Protein AF-A0A849FMI0-F1 (afdb_monomer)

pLDDT: mean 88.39, std 11.05, range [49.03, 98.38]

Nearest PDB structures (foldseek):
  7rxc-assembly1_K  TM=4.809E-01  e=6.115E+00  Gallus gallus
  8apy-assembly1_A  TM=4.884E-01  e=7.178E+00  Gallus gallus

Radius of gyration: 15.7 Å; Cα contacts (8 Å, |Δi|>4): 101; chains: 1; bounding box: 38×25×45 Å

Mean predicted aligned error: 5.13 Å

Sequence (108 aa):
LITGIAGVVIFFLWFLTDHTATASNFNILWAFPLNLNLAFFVWRSKPFSKLSSWYLLLLLSLLLIVVILWIIGVQIFSPVLLPFLLALATRYTFLYRTSIKQTIPTSK

Structure (mmCIF, N/CA/C/O backbone):
data_AF-A0A849FMI0-F1
#
_entry.id   AF-A0A849FMI0-F1
#
loop_
_atom_site.group_PDB
_atom_site.id
_atom_site.type_symbol
_atom_site.label_atom_id
_atom_site.label_alt_id
_atom_site.label_comp_id
_atom_site.label_asym_id
_atom_site.label_entity_id
_atom_site.label_seq_id
_atom_site.pdbx_PDB_ins_code
_atom_site.Cartn_x
_atom_site.Cartn_y
_atom_site.Cartn_z
_atom_site.occupancy
_atom_site.B_iso_or_equiv
_atom_site.auth_seq_id
_atom_site.auth_comp_id
_atom_site.auth_asym_id
_atom_site.auth_atom_id
_atom_site.pdbx_PDB_model_num
ATOM 1 N N . LEU A 1 1 ? -4.534 -10.679 3.987 1.00 83.88 1 LEU A N 1
ATOM 2 C CA . LEU A 1 1 ? -3.940 -11.985 3.652 1.00 83.88 1 LEU A CA 1
ATOM 3 C C . LEU A 1 1 ? -3.424 -11.994 2.218 1.00 83.88 1 LEU A C 1
ATOM 5 O O . LEU A 1 1 ? -2.217 -11.991 2.066 1.00 83.88 1 LEU A O 1
ATOM 9 N N . ILE A 1 2 ? -4.291 -11.882 1.201 1.00 89.38 2 ILE A N 1
ATOM 10 C CA . ILE A 1 2 ? -3.895 -11.942 -0.225 1.00 89.38 2 ILE A CA 1
ATOM 11 C C . ILE A 1 2 ? -2.753 -10.971 -0.568 1.00 89.38 2 ILE A C 1
ATOM 13 O O . ILE A 1 2 ? -1.723 -11.404 -1.066 1.00 89.38 2 ILE A O 1
ATOM 17 N N . THR A 1 3 ? -2.872 -9.684 -0.215 1.00 92.88 3 THR A N 1
ATOM 18 C CA . THR A 1 3 ? -1.803 -8.692 -0.459 1.00 92.88 3 THR A CA 1
ATOM 19 C C . THR A 1 3 ? -0.493 -9.008 0.265 1.00 92.88 3 THR A C 1
ATOM 21 O O . THR A 1 3 ? 0.571 -8.659 -0.225 1.00 92.88 3 THR A O 1
ATOM 24 N N . GLY A 1 4 ? -0.557 -9.675 1.420 1.00 91.75 4 GLY A N 1
ATOM 25 C CA . GLY A 1 4 ? 0.627 -10.098 2.166 1.00 91.75 4 GLY A CA 1
ATOM 26 C C . GLY A 1 4 ? 1.305 -11.313 1.537 1.00 91.75 4 GLY A C 1
ATOM 27 O O . GLY A 1 4 ? 2.521 -11.318 1.414 1.00 91.75 4 GLY A O 1
ATOM 28 N N . ILE A 1 5 ? 0.529 -12.298 1.071 1.00 94.19 5 ILE A N 1
ATOM 29 C CA . ILE A 1 5 ? 1.056 -13.460 0.337 1.00 94.19 5 ILE A CA 1
ATOM 30 C C . ILE A 1 5 ? 1.725 -13.000 -0.961 1.00 94.19 5 ILE A C 1
ATOM 32 O O . ILE A 1 5 ? 2.874 -13.350 -1.206 1.00 94.19 5 ILE A O 1
ATOM 36 N N . ALA A 1 6 ? 1.043 -12.160 -1.748 1.00 94.25 6 ALA A N 1
ATOM 37 C CA . ALA A 1 6 ? 1.618 -11.572 -2.957 1.00 94.25 6 ALA A CA 1
ATOM 38 C C . ALA A 1 6 ? 2.924 -10.820 -2.651 1.00 94.25 6 ALA A C 1
ATOM 40 O O . ALA A 1 6 ? 3.909 -10.967 -3.368 1.00 94.25 6 ALA A O 1
ATOM 41 N N . GLY A 1 7 ? 2.956 -10.077 -1.543 1.00 94.25 7 GLY A N 1
ATOM 42 C CA . GLY A 1 7 ? 4.150 -9.375 -1.092 1.00 94.25 7 GLY A CA 1
ATOM 43 C C . GLY A 1 7 ? 5.314 -10.274 -0.725 1.00 94.25 7 GLY A C 1
ATOM 44 O O . GLY A 1 7 ? 6.446 -9.963 -1.074 1.00 94.25 7 GLY A O 1
ATOM 45 N N . VAL A 1 8 ? 5.051 -11.394 -0.050 1.00 94.62 8 VAL A N 1
ATOM 46 C CA . VAL A 1 8 ? 6.091 -12.380 0.273 1.00 94.62 8 VAL A CA 1
ATOM 47 C C . VAL A 1 8 ? 6.674 -12.983 -1.001 1.00 94.62 8 VAL A C 1
ATOM 49 O O . VAL A 1 8 ? 7.892 -13.094 -1.105 1.00 94.62 8 VAL A O 1
ATOM 52 N N . VAL A 1 9 ? 5.834 -13.307 -1.988 1.00 93.81 9 VAL A N 1
ATOM 53 C CA . VAL A 1 9 ? 6.299 -13.823 -3.285 1.00 93.81 9 VAL A CA 1
ATOM 54 C C . VAL A 1 9 ? 7.174 -12.793 -4.002 1.00 93.81 9 VAL A C 1
ATOM 56 O O . VAL A 1 9 ? 8.275 -13.128 -4.430 1.00 93.81 9 VAL A O 1
ATOM 59 N N . ILE A 1 10 ? 6.732 -11.534 -4.090 1.00 92.94 10 ILE A N 1
ATOM 60 C CA . ILE A 1 10 ? 7.511 -10.464 -4.737 1.00 92.94 10 ILE A CA 1
ATOM 61 C C . ILE A 1 10 ? 8.829 -10.221 -3.993 1.00 92.94 10 ILE A C 1
ATOM 63 O O . ILE A 1 10 ? 9.872 -10.101 -4.629 1.00 92.94 10 ILE A O 1
ATOM 67 N N . PHE A 1 11 ? 8.801 -10.177 -2.659 1.00 93.12 11 PHE A N 1
ATOM 68 C CA . PHE A 1 11 ? 9.999 -10.002 -1.840 1.00 93.12 11 PHE A CA 1
ATOM 69 C C . PHE A 1 11 ? 11.001 -11.141 -2.052 1.00 93.12 11 PHE A C 1
ATOM 71 O O . PHE A 1 11 ? 12.185 -10.880 -2.238 1.00 93.12 11 PHE A O 1
ATOM 78 N N . PHE A 1 12 ? 10.531 -12.390 -2.065 1.00 92.81 12 PHE A N 1
ATOM 79 C CA . PHE A 1 12 ? 11.375 -13.555 -2.313 1.00 92.81 12 PHE A CA 1
ATOM 80 C C . PHE A 1 12 ? 12.041 -13.481 -3.690 1.00 92.81 12 PHE A C 1
ATOM 82 O O . PHE A 1 12 ? 13.259 -13.584 -3.783 1.00 92.81 12 PHE A O 1
ATOM 89 N N . LEU A 1 13 ? 11.264 -13.239 -4.747 1.00 91.25 13 LEU A N 1
ATOM 90 C CA . LEU A 1 13 ? 11.801 -13.188 -6.108 1.00 91.25 13 LEU A CA 1
ATOM 91 C C . LEU A 1 13 ? 12.765 -12.015 -6.312 1.00 91.25 13 LEU A C 1
ATOM 93 O O . LEU A 1 13 ? 13.768 -12.154 -7.002 1.00 91.25 13 LEU A O 1
ATOM 97 N N . TRP A 1 14 ? 12.495 -10.868 -5.694 1.00 89.88 14 TRP A N 1
ATOM 98 C CA . TRP A 1 14 ? 13.371 -9.710 -5.829 1.00 89.88 14 TRP A CA 1
ATOM 99 C C . TRP A 1 14 ? 14.655 -9.852 -4.997 1.00 89.88 14 TRP A C 1
ATOM 101 O O . TRP A 1 14 ? 15.744 -9.640 -5.518 1.00 89.88 14 TRP A O 1
ATOM 111 N N . PHE A 1 15 ? 14.561 -10.200 -3.713 1.00 88.25 15 PHE A N 1
ATOM 112 C CA . PHE A 1 15 ? 15.712 -10.118 -2.805 1.00 88.25 15 PHE A CA 1
ATOM 113 C C . PHE A 1 15 ? 16.451 -11.437 -2.596 1.00 88.25 15 PHE A C 1
ATOM 115 O O . PHE A 1 15 ? 17.618 -11.415 -2.216 1.00 88.25 15 PHE A O 1
ATOM 122 N N . LEU A 1 16 ? 15.779 -12.575 -2.771 1.00 88.81 16 LEU A N 1
ATOM 123 C CA . LEU A 1 16 ? 16.307 -13.890 -2.390 1.00 88.81 16 LEU A CA 1
ATOM 124 C C . LEU A 1 16 ? 16.639 -14.774 -3.595 1.00 88.81 16 LEU A C 1
ATOM 126 O O . LEU A 1 16 ? 17.048 -15.919 -3.412 1.00 88.81 16 LEU A O 1
ATOM 130 N N . THR A 1 17 ? 16.473 -14.263 -4.815 1.00 88.81 17 THR A N 1
ATOM 131 C CA . THR A 1 17 ? 16.814 -14.983 -6.044 1.00 88.81 17 THR A CA 1
ATOM 132 C C . THR A 1 17 ? 17.512 -14.061 -7.035 1.00 88.81 17 THR A C 1
ATOM 134 O O . THR A 1 17 ? 17.243 -12.863 -7.054 1.00 88.81 17 THR A O 1
ATOM 137 N N . ASP A 1 18 ? 18.332 -14.626 -7.922 1.00 81.75 18 ASP A N 1
ATOM 138 C CA . ASP A 1 18 ? 19.005 -13.891 -9.005 1.00 81.75 18 ASP A CA 1
ATOM 139 C C . ASP A 1 18 ? 18.068 -13.579 -10.195 1.00 81.75 18 ASP A C 1
ATOM 141 O O . ASP A 1 18 ? 18.504 -13.367 -11.331 1.00 81.75 18 ASP A O 1
ATOM 145 N N . HIS A 1 19 ? 16.750 -13.555 -9.964 1.00 79.56 19 HIS A N 1
ATOM 146 C CA . HIS A 1 19 ? 15.763 -13.228 -10.988 1.00 79.56 19 HIS A CA 1
ATOM 147 C C . HIS A 1 19 ? 15.729 -11.722 -11.262 1.00 79.56 19 HIS A C 1
ATOM 149 O O . HIS A 1 19 ? 14.932 -10.959 -10.712 1.00 79.56 19 HIS A O 1
ATOM 155 N N . THR A 1 20 ? 16.557 -11.301 -12.213 1.00 78.94 20 THR A N 1
ATOM 156 C CA . THR A 1 20 ? 16.641 -9.914 -12.698 1.00 78.94 20 THR A CA 1
ATOM 157 C C . THR A 1 20 ? 15.315 -9.375 -13.242 1.00 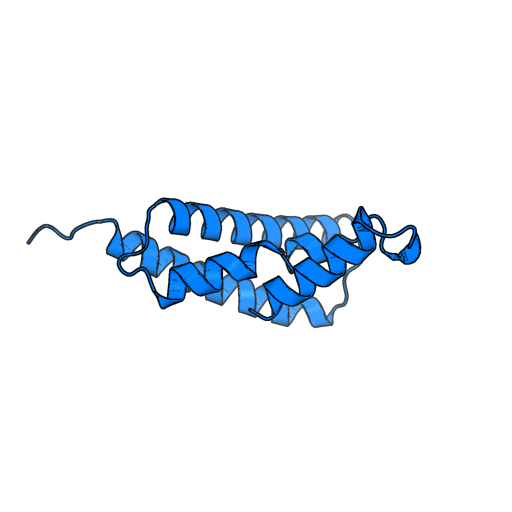78.94 20 THR A C 1
ATOM 159 O O . THR A 1 20 ? 15.048 -8.184 -13.124 1.00 78.94 20 THR A O 1
ATOM 162 N N . ALA A 1 21 ? 14.442 -10.242 -13.767 1.00 76.38 21 ALA A N 1
ATOM 163 C CA . ALA A 1 21 ? 13.120 -9.864 -14.274 1.00 76.38 21 ALA A CA 1
ATOM 164 C C . ALA A 1 21 ? 12.178 -9.299 -13.193 1.00 76.38 21 ALA A C 1
ATOM 166 O O . ALA A 1 21 ? 11.237 -8.575 -13.513 1.00 76.38 21 ALA A O 1
ATOM 167 N N . THR A 1 22 ? 12.412 -9.624 -11.919 1.00 80.12 22 THR A N 1
ATOM 168 C CA . THR A 1 22 ? 11.628 -9.124 -10.779 1.00 80.12 22 THR A CA 1
ATOM 169 C C . THR A 1 22 ? 12.353 -8.052 -9.969 1.00 80.12 22 THR A C 1
ATOM 171 O O . THR A 1 22 ? 11.819 -7.595 -8.956 1.00 80.12 22 THR A O 1
ATOM 174 N N . ALA A 1 23 ? 13.538 -7.625 -10.413 1.00 80.88 23 ALA A N 1
ATOM 175 C CA . ALA A 1 23 ? 14.239 -6.501 -9.814 1.00 80.88 23 ALA A CA 1
ATOM 176 C C . ALA A 1 23 ? 13.438 -5.202 -9.997 1.00 80.88 23 ALA A C 1
ATOM 178 O O . ALA A 1 23 ? 12.764 -5.007 -11.007 1.00 80.88 23 ALA A O 1
ATOM 179 N N . SER A 1 24 ? 13.509 -4.308 -9.009 1.00 89.00 24 SER A N 1
ATOM 180 C CA . SER A 1 24 ? 12.818 -3.008 -9.032 1.00 89.00 24 SER A CA 1
ATOM 181 C C . SER A 1 24 ? 11.297 -3.107 -9.205 1.00 89.00 24 SER A C 1
ATOM 183 O O . SER A 1 24 ? 10.670 -2.223 -9.781 1.00 89.00 24 SER A O 1
ATOM 185 N N . ASN A 1 25 ? 10.675 -4.175 -8.694 1.00 94.12 25 ASN A N 1
ATOM 186 C CA . ASN A 1 25 ? 9.237 -4.381 -8.811 1.00 94.12 25 ASN A CA 1
ATOM 187 C C . ASN A 1 25 ? 8.458 -3.589 -7.744 1.00 94.12 25 ASN A C 1
ATOM 189 O O . ASN A 1 25 ? 8.166 -4.085 -6.648 1.00 94.12 25 ASN A O 1
ATOM 193 N N . PHE A 1 26 ? 8.032 -2.371 -8.087 1.00 95.94 26 PHE A N 1
ATOM 194 C CA . PHE A 1 26 ? 7.277 -1.497 -7.183 1.00 95.94 26 PHE A CA 1
ATOM 195 C C . PHE A 1 26 ? 5.849 -1.986 -6.876 1.00 95.94 26 PHE A C 1
ATOM 197 O O . PHE A 1 26 ? 5.153 -1.365 -6.070 1.00 95.94 26 PHE A O 1
ATOM 204 N N . ASN A 1 27 ? 5.406 -3.139 -7.410 1.00 96.06 27 ASN A N 1
ATOM 205 C CA . ASN A 1 27 ? 4.178 -3.780 -6.922 1.00 96.06 27 ASN A CA 1
ATOM 206 C C . ASN A 1 27 ? 4.286 -4.192 -5.442 1.00 96.06 27 ASN A C 1
ATOM 208 O O . ASN A 1 27 ? 3.257 -4.322 -4.779 1.00 96.06 27 ASN A O 1
ATOM 212 N N . ILE A 1 28 ? 5.502 -4.306 -4.887 1.00 95.56 28 ILE A N 1
ATOM 213 C CA . ILE A 1 28 ? 5.721 -4.553 -3.452 1.00 95.56 28 ILE A CA 1
ATOM 214 C C . ILE A 1 28 ? 5.099 -3.474 -2.544 1.00 95.56 28 ILE A C 1
ATOM 216 O O . ILE A 1 28 ? 4.824 -3.735 -1.374 1.00 95.56 28 ILE A O 1
ATOM 220 N N . LEU A 1 29 ? 4.851 -2.265 -3.063 1.00 96.62 29 LEU A N 1
ATOM 221 C CA . LEU A 1 29 ? 4.285 -1.158 -2.287 1.00 96.62 29 LEU A CA 1
ATOM 2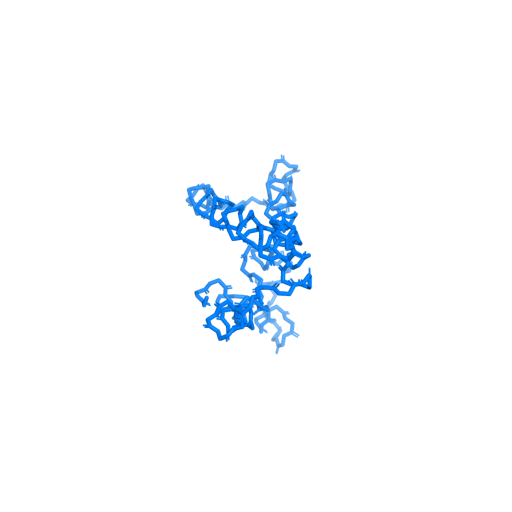22 C C . LEU A 1 29 ? 2.805 -1.391 -1.950 1.00 96.62 29 LEU A C 1
ATOM 224 O O . LEU A 1 29 ? 2.396 -1.198 -0.806 1.00 96.62 29 LEU A O 1
ATOM 228 N N . TRP A 1 30 ? 1.998 -1.847 -2.915 1.00 96.00 30 TRP A N 1
ATOM 229 C CA . TRP A 1 30 ? 0.599 -2.213 -2.654 1.00 96.00 30 TRP A CA 1
ATOM 230 C C . TRP A 1 30 ? 0.476 -3.657 -2.141 1.00 96.00 30 TRP A C 1
ATOM 232 O O . TRP A 1 30 ? -0.394 -3.959 -1.318 1.00 96.00 30 TRP A O 1
ATOM 242 N N . ALA A 1 31 ? 1.375 -4.548 -2.565 1.00 95.69 31 ALA A N 1
ATOM 243 C CA . ALA A 1 31 ? 1.510 -5.911 -2.063 1.00 95.69 31 ALA A CA 1
ATOM 244 C C . ALA A 1 31 ? 2.531 -5.960 -0.917 1.00 95.69 31 ALA A C 1
ATOM 246 O O . ALA A 1 31 ? 3.548 -6.634 -1.000 1.00 95.69 31 ALA A O 1
ATOM 247 N N . PHE A 1 32 ? 2.300 -5.212 0.162 1.00 94.81 32 PHE A N 1
ATOM 248 C CA . PHE A 1 32 ? 3.290 -5.126 1.237 1.00 94.81 32 PHE A CA 1
ATOM 249 C C . PHE A 1 32 ? 3.354 -6.440 2.054 1.00 94.81 32 PHE A C 1
ATOM 251 O O . PHE A 1 32 ? 2.323 -6.829 2.617 1.00 94.81 32 PHE A O 1
ATOM 258 N N . PRO A 1 33 ? 4.512 -7.129 2.181 1.00 91.75 33 PRO A N 1
ATOM 259 C CA . PRO A 1 33 ? 4.607 -8.472 2.783 1.00 91.75 33 PRO A CA 1
ATOM 260 C C . PRO A 1 33 ? 4.139 -8.526 4.244 1.00 91.75 33 PRO A C 1
ATOM 262 O O . PRO A 1 33 ? 3.489 -9.486 4.668 1.00 91.75 33 PRO A O 1
ATOM 265 N N . LEU A 1 34 ? 4.357 -7.451 5.011 1.00 92.12 34 LEU A N 1
ATOM 266 C CA . LEU A 1 34 ? 3.921 -7.365 6.412 1.00 92.12 34 LEU A CA 1
ATOM 267 C C . LEU A 1 34 ? 2.388 -7.342 6.581 1.00 92.12 34 LEU A C 1
ATOM 269 O O . LEU A 1 34 ? 1.897 -7.481 7.702 1.00 92.12 34 LEU A O 1
ATOM 273 N N . ASN A 1 35 ? 1.612 -7.240 5.493 1.00 91.94 35 ASN A N 1
ATOM 274 C CA . ASN A 1 35 ? 0.152 -7.374 5.533 1.00 91.94 35 ASN A CA 1
ATOM 275 C C . ASN A 1 35 ? -0.314 -8.751 6.048 1.00 91.94 35 ASN A C 1
ATOM 277 O O . ASN A 1 35 ? -1.480 -8.888 6.436 1.00 91.94 35 ASN A O 1
ATOM 281 N N . LEU A 1 36 ? 0.557 -9.770 6.047 1.00 87.19 36 LEU A N 1
ATOM 282 C CA . LEU A 1 36 ? 0.298 -11.047 6.723 1.00 87.19 36 LEU A CA 1
ATOM 283 C C . LEU A 1 36 ? 0.122 -10.859 8.236 1.00 87.19 36 LEU A C 1
ATOM 285 O O . LEU A 1 36 ? -0.853 -11.349 8.804 1.00 87.19 36 LEU A O 1
ATOM 289 N N . ASN A 1 37 ? 0.991 -10.062 8.860 1.00 81.31 37 ASN A N 1
ATOM 290 C CA . ASN A 1 37 ? 0.944 -9.779 10.295 1.00 81.31 37 ASN A CA 1
ATOM 291 C C . ASN A 1 37 ? -0.240 -8.872 10.651 1.00 81.31 37 ASN A C 1
ATOM 293 O O . ASN A 1 37 ? -0.921 -9.105 11.649 1.00 81.31 37 ASN A O 1
ATOM 297 N N . LEU A 1 38 ? -0.554 -7.877 9.809 1.00 76.69 38 LEU A N 1
ATOM 298 C CA . LEU A 1 38 ? -1.727 -7.020 10.029 1.00 76.69 38 LEU A CA 1
ATOM 299 C C . LEU A 1 38 ? -3.027 -7.834 10.084 1.00 76.69 38 LEU A C 1
ATOM 301 O O . LEU A 1 38 ? -3.900 -7.535 10.896 1.00 76.69 38 LEU A O 1
ATOM 305 N N . ALA A 1 39 ? -3.169 -8.865 9.243 1.00 72.94 39 ALA A N 1
ATOM 306 C CA . ALA A 1 39 ? -4.359 -9.714 9.257 1.00 72.94 39 ALA A CA 1
ATOM 307 C C . ALA A 1 39 ? -4.564 -10.391 10.623 1.00 72.94 39 ALA A C 1
ATOM 309 O O . ALA A 1 39 ? -5.698 -10.501 11.086 1.00 72.94 39 ALA A O 1
ATOM 310 N N . PHE A 1 40 ? -3.472 -10.772 11.286 1.00 73.50 40 PHE A N 1
ATOM 311 C CA . PHE A 1 40 ? -3.506 -11.354 12.622 1.00 73.50 40 PHE A CA 1
ATOM 312 C C . PHE A 1 40 ? -3.905 -10.328 13.694 1.00 73.50 40 PHE A C 1
ATOM 314 O O . PHE A 1 40 ? -4.801 -10.602 14.495 1.00 73.50 40 PHE A O 1
ATOM 321 N N . PHE A 1 41 ? -3.322 -9.122 13.667 1.00 70.88 41 PHE A N 1
ATOM 322 C CA . PHE A 1 41 ? -3.669 -8.048 14.611 1.00 70.88 41 PHE A CA 1
ATOM 323 C C . PHE A 1 41 ? -5.129 -7.598 14.482 1.00 70.88 41 PHE A C 1
ATOM 325 O O . PHE A 1 41 ? -5.817 -7.442 15.487 1.00 70.88 41 PHE A O 1
ATOM 332 N N . VAL A 1 42 ? -5.634 -7.446 13.253 1.00 72.62 42 VAL A N 1
ATOM 333 C CA . VAL A 1 42 ? -7.037 -7.067 13.002 1.00 72.62 42 VAL A CA 1
ATOM 334 C C . VAL A 1 42 ? -8.014 -8.137 13.503 1.00 72.62 42 VAL A C 1
ATOM 336 O O . VAL A 1 42 ? -9.111 -7.799 13.944 1.00 72.62 42 VAL A O 1
ATOM 339 N N . TRP A 1 43 ? -7.638 -9.418 13.435 1.00 70.56 43 TRP A N 1
ATOM 340 C CA . TRP A 1 43 ? -8.515 -10.521 13.827 1.00 70.56 43 TRP A CA 1
ATOM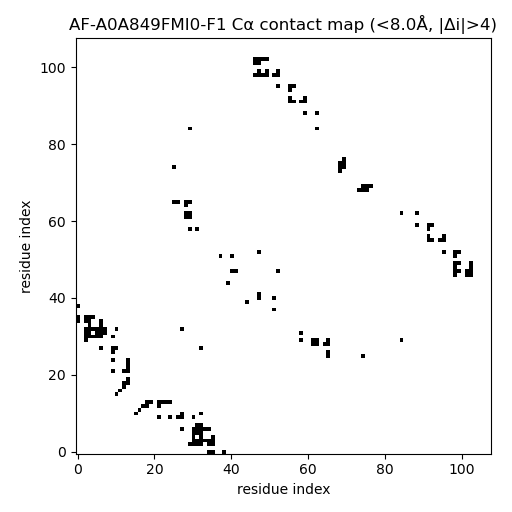 341 C C . TRP A 1 43 ? -8.571 -10.733 15.346 1.00 70.56 43 TRP A C 1
ATOM 343 O O . TRP A 1 43 ? -9.661 -10.924 15.884 1.00 70.56 43 TRP A O 1
ATOM 353 N N . ARG A 1 44 ? -7.431 -10.688 16.048 1.00 68.12 44 ARG A N 1
ATOM 354 C CA . ARG A 1 44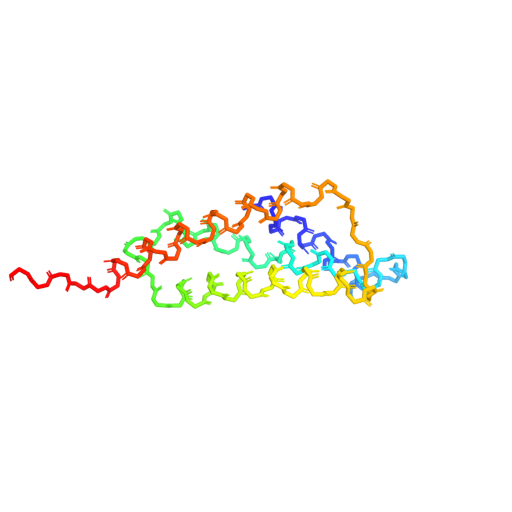 ? -7.364 -11.042 17.479 1.00 68.12 44 ARG A CA 1
ATOM 355 C C . ARG A 1 44 ? -7.317 -9.868 18.453 1.00 68.12 44 ARG A C 1
ATOM 357 O O . ARG A 1 44 ? -7.646 -10.063 19.618 1.00 68.12 44 ARG A O 1
ATOM 364 N N . SER A 1 45 ? -6.906 -8.678 18.028 1.00 61.34 45 SER A N 1
ATOM 365 C CA . SER A 1 45 ? -6.542 -7.599 18.955 1.00 61.34 45 SER A CA 1
ATOM 366 C C . SER A 1 45 ? -7.512 -6.426 18.854 1.00 61.34 45 SER A C 1
ATOM 368 O O . SER A 1 45 ? -7.199 -5.393 18.264 1.00 61.34 45 SER A O 1
ATOM 370 N N . LYS A 1 46 ? -8.703 -6.590 19.443 1.00 68.62 46 LYS A N 1
ATOM 371 C CA . LYS A 1 46 ? -9.560 -5.450 19.798 1.00 68.62 46 LYS A CA 1
ATOM 372 C C . LYS A 1 46 ? -9.338 -5.093 21.275 1.00 68.62 46 LYS A C 1
ATOM 374 O O . LYS A 1 46 ? -9.337 -6.008 22.095 1.00 68.62 46 LYS A O 1
ATOM 379 N N . PRO A 1 47 ? -9.197 -3.803 21.627 1.00 71.00 47 PRO A N 1
ATOM 380 C CA . PRO A 1 47 ? -9.214 -2.633 20.743 1.00 71.00 47 PRO A CA 1
ATOM 381 C C . PRO A 1 47 ? -7.947 -2.511 19.879 1.00 71.00 47 PRO A C 1
ATOM 383 O O . PRO A 1 47 ? -6.880 -3.002 20.247 1.00 71.00 47 PRO A O 1
ATOM 386 N N . PHE A 1 48 ? -8.063 -1.841 18.729 1.00 78.88 48 PHE A N 1
ATOM 387 C CA . PHE A 1 48 ? -6.909 -1.527 17.884 1.00 78.88 48 PHE A CA 1
ATOM 388 C C . PHE A 1 48 ? -5.873 -0.699 18.658 1.00 78.88 48 PHE A C 1
ATOM 390 O O . PHE A 1 48 ? -6.209 0.280 19.321 1.00 78.88 48 PHE A O 1
ATOM 397 N N . SER A 1 49 ? -4.594 -1.052 18.528 1.00 82.69 49 SER A N 1
ATOM 398 C CA . SER A 1 49 ? -3.495 -0.278 19.112 1.00 82.69 49 SER A CA 1
ATOM 399 C C . SER A 1 49 ? -3.166 0.969 18.278 1.00 82.69 49 SER A C 1
ATOM 401 O O . SER A 1 49 ? -3.388 1.003 17.065 1.00 82.69 49 SER A O 1
ATOM 403 N N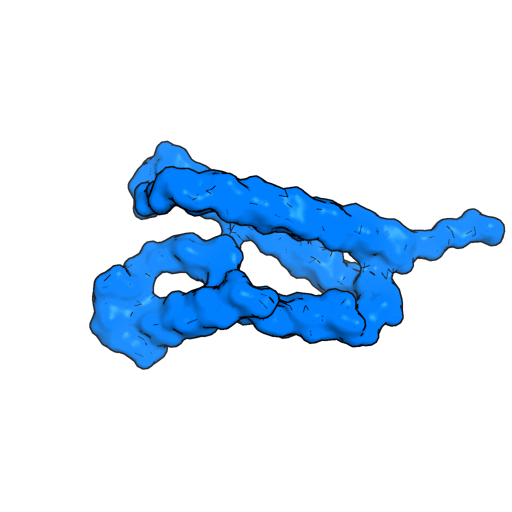 . LYS A 1 50 ? -2.527 1.975 18.894 1.00 83.56 50 LYS A N 1
ATOM 404 C CA . LYS A 1 50 ? -2.001 3.159 18.180 1.00 83.56 50 LYS A CA 1
ATOM 405 C C . LYS A 1 50 ? -1.027 2.777 17.053 1.00 83.56 50 LYS A C 1
ATOM 407 O O . LYS A 1 50 ? -1.018 3.418 16.006 1.00 83.56 50 LYS A O 1
ATOM 412 N N . LEU A 1 51 ? -0.256 1.702 17.243 1.00 85.25 51 LEU A N 1
ATOM 413 C CA . LEU A 1 51 ? 0.637 1.145 16.222 1.00 85.25 51 LEU A CA 1
ATOM 414 C C . LEU A 1 51 ? -0.136 0.658 14.987 1.00 85.25 51 LEU A C 1
ATOM 416 O O . LEU A 1 51 ? 0.301 0.889 13.864 1.00 85.25 51 LEU A O 1
ATOM 420 N N . SER A 1 52 ? -1.315 0.05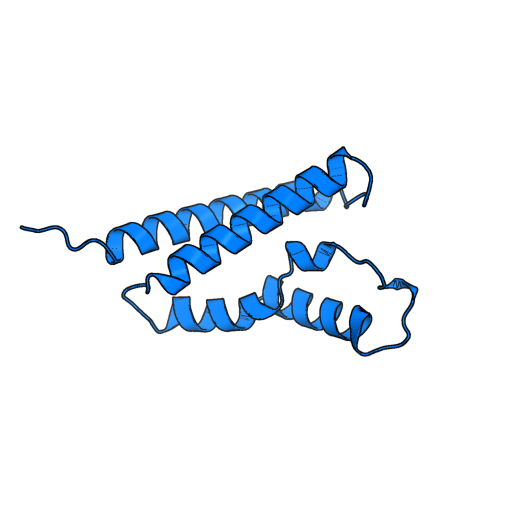7 15.182 1.00 86.81 52 SER A N 1
ATOM 421 C CA . SER A 1 52 ? -2.183 -0.381 14.080 1.00 86.81 52 SER A CA 1
ATOM 422 C C . SER A 1 52 ? -2.666 0.807 13.240 1.00 86.81 52 SER A C 1
ATOM 424 O O . SER A 1 52 ? -2.675 0.728 12.014 1.00 86.81 52 SER A O 1
ATOM 426 N N . SER A 1 53 ? -3.006 1.931 13.882 1.00 89.19 53 SER A N 1
ATOM 427 C CA . SER A 1 53 ? -3.390 3.168 13.187 1.00 89.19 53 SER A CA 1
ATOM 428 C C . SER A 1 53 ? -2.243 3.737 12.345 1.00 89.19 53 SER A C 1
ATOM 430 O O . SER A 1 53 ? -2.453 4.077 11.182 1.00 89.19 53 SER A O 1
ATOM 432 N N . TRP A 1 54 ? -1.024 3.800 12.893 1.00 91.31 54 TRP A N 1
ATOM 433 C CA . TRP A 1 54 ? 0.158 4.250 12.146 1.00 91.31 54 TRP A CA 1
ATOM 434 C C . TRP A 1 54 ? 0.506 3.326 10.983 1.00 91.31 54 TRP A C 1
ATOM 436 O O . TRP A 1 54 ? 0.838 3.799 9.900 1.00 91.31 54 TRP A O 1
ATOM 446 N N . TYR A 1 55 ? 0.376 2.015 11.179 1.00 92.31 55 TYR A N 1
ATOM 447 C CA . TYR A 1 55 ? 0.592 1.040 10.119 1.00 92.31 55 TYR A CA 1
ATOM 448 C C . TYR A 1 55 ? -0.412 1.202 8.966 1.00 92.31 55 TYR A C 1
ATOM 450 O O . TYR A 1 55 ? -0.030 1.158 7.800 1.00 92.31 55 TYR A O 1
ATOM 458 N N . LEU A 1 56 ? -1.692 1.443 9.265 1.00 94.00 56 LEU A N 1
ATOM 459 C CA . LEU A 1 56 ? -2.701 1.718 8.235 1.00 94.00 56 LEU A CA 1
ATOM 460 C C . LEU A 1 56 ? -2.411 3.018 7.474 1.00 94.00 56 LEU A C 1
ATOM 462 O O . LEU A 1 56 ? -2.606 3.064 6.260 1.00 94.00 56 LEU A O 1
ATOM 466 N N . LEU A 1 57 ? -1.914 4.049 8.165 1.00 95.25 57 LEU A N 1
ATOM 467 C CA . LEU A 1 57 ? -1.484 5.290 7.523 1.00 95.25 57 LEU A CA 1
ATOM 468 C C . LEU A 1 57 ? -0.280 5.057 6.601 1.00 95.25 57 LEU A C 1
ATOM 470 O O . LEU A 1 57 ? -0.290 5.534 5.472 1.00 95.25 57 LEU A O 1
ATOM 474 N N . LEU A 1 58 ? 0.710 4.271 7.042 1.00 96.12 58 LEU A N 1
ATOM 475 C CA . LEU A 1 58 ? 1.833 3.851 6.201 1.00 96.12 58 LEU A CA 1
ATOM 476 C C . LEU A 1 58 ? 1.327 3.182 4.917 1.00 96.12 58 LEU A C 1
ATOM 478 O O . LEU A 1 58 ? 1.731 3.584 3.832 1.00 96.12 58 LEU A O 1
ATOM 482 N N . LEU A 1 59 ? 0.414 2.210 5.024 1.00 96.38 59 LEU A N 1
ATOM 483 C CA . LEU A 1 59 ? -0.148 1.530 3.854 1.00 96.38 59 LEU A CA 1
ATOM 484 C C . LEU A 1 59 ? -0.852 2.495 2.893 1.00 96.38 59 LEU A C 1
ATOM 486 O O . LEU A 1 59 ? -0.658 2.385 1.686 1.00 96.38 59 LEU A O 1
ATOM 490 N N . LEU A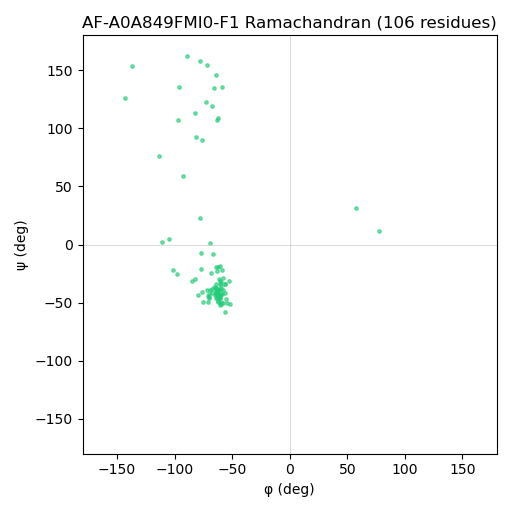 1 60 ? -1.636 3.450 3.404 1.00 97.75 60 LEU A N 1
ATOM 491 C CA . LEU A 1 60 ? -2.266 4.487 2.578 1.00 97.75 60 LEU A CA 1
ATOM 492 C C . LEU A 1 60 ? -1.220 5.345 1.851 1.00 97.75 60 LEU A C 1
ATOM 494 O O . LEU A 1 60 ? -1.365 5.593 0.654 1.00 97.75 60 LEU A O 1
ATOM 498 N N . SER A 1 61 ? -0.147 5.737 2.539 1.00 98.25 61 SER A N 1
ATOM 499 C CA . SER A 1 61 ? 0.968 6.467 1.930 1.00 98.25 61 SER A CA 1
ATOM 500 C C . SER A 1 61 ? 1.669 5.649 0.843 1.00 98.25 61 SER A C 1
ATOM 502 O O . SER A 1 61 ? 1.997 6.197 -0.206 1.00 98.25 61 SER A O 1
ATOM 504 N N . LEU A 1 62 ? 1.848 4.335 1.031 1.00 98.00 62 LEU A N 1
ATOM 505 C CA . LEU A 1 62 ? 2.408 3.464 -0.010 1.00 98.00 62 LEU A CA 1
ATOM 506 C C . LEU A 1 62 ? 1.518 3.418 -1.261 1.00 98.00 62 LEU A C 1
ATOM 508 O O . LEU A 1 62 ? 2.044 3.459 -2.372 1.00 98.00 62 LEU A O 1
ATOM 512 N N . LEU A 1 63 ? 0.186 3.392 -1.110 1.00 98.12 63 LEU A N 1
ATOM 513 C CA . LEU A 1 63 ? -0.728 3.464 -2.261 1.00 98.12 63 LEU A CA 1
ATOM 514 C C . LEU A 1 63 ? -0.596 4.797 -3.009 1.00 98.12 63 LEU A C 1
ATOM 516 O O . LEU A 1 63 ? -0.621 4.809 -4.238 1.00 98.12 63 LEU A O 1
ATOM 520 N N . LEU A 1 64 ? -0.418 5.907 -2.287 1.00 98.19 64 LEU A N 1
ATOM 521 C CA . LEU A 1 64 ? -0.169 7.209 -2.907 1.00 98.19 64 LEU A CA 1
ATOM 522 C C . LEU A 1 64 ? 1.149 7.209 -3.694 1.00 98.19 64 LEU A C 1
ATOM 524 O O . LEU A 1 64 ? 1.181 7.684 -4.826 1.00 98.19 64 LEU A O 1
ATOM 528 N N . ILE A 1 65 ? 2.211 6.622 -3.134 1.00 98.38 65 ILE A N 1
ATOM 529 C CA . ILE A 1 65 ? 3.498 6.481 -3.827 1.00 98.38 65 ILE A CA 1
ATOM 530 C C . ILE A 1 65 ? 3.333 5.662 -5.112 1.00 98.38 65 ILE A C 1
ATOM 532 O O . ILE A 1 65 ? 3.861 6.073 -6.138 1.00 98.38 65 ILE A O 1
ATOM 536 N N . VAL A 1 66 ? 2.563 4.566 -5.110 1.00 98.06 66 VAL A N 1
ATOM 537 C CA . VAL A 1 66 ? 2.276 3.793 -6.339 1.00 98.06 66 VAL A CA 1
ATOM 538 C C . VAL A 1 66 ? 1.676 4.679 -7.431 1.00 98.06 66 VAL A C 1
ATOM 540 O O . VAL A 1 66 ? 2.138 4.641 -8.569 1.00 98.06 66 VAL A O 1
ATOM 543 N N . VAL A 1 67 ? 0.681 5.505 -7.092 1.00 97.88 67 VAL A N 1
ATOM 544 C CA . VAL A 1 67 ? 0.049 6.423 -8.054 1.00 97.88 67 VAL A CA 1
ATOM 545 C C . VAL A 1 67 ? 1.051 7.457 -8.570 1.00 97.88 67 VAL A C 1
ATOM 547 O O . VAL A 1 67 ? 1.102 7.705 -9.772 1.00 97.88 67 VAL A O 1
ATOM 550 N N . ILE A 1 68 ? 1.884 8.018 -7.689 1.00 98.31 68 ILE A N 1
ATOM 551 C CA . ILE A 1 68 ? 2.933 8.970 -8.076 1.00 98.31 68 ILE A CA 1
ATOM 552 C C . ILE A 1 68 ? 3.923 8.310 -9.039 1.00 98.31 68 ILE A C 1
ATOM 554 O O . ILE A 1 68 ? 4.137 8.850 -10.120 1.00 98.31 68 ILE A O 1
ATOM 558 N N . LEU A 1 69 ? 4.470 7.137 -8.689 1.00 97.88 69 LEU A N 1
ATOM 559 C CA . LEU A 1 69 ? 5.408 6.376 -9.527 1.00 97.88 69 LEU A CA 1
ATOM 560 C C . LEU A 1 69 ? 4.829 6.066 -10.910 1.00 97.88 69 LEU A C 1
ATOM 562 O O . LEU A 1 69 ? 5.570 6.056 -11.895 1.00 97.88 69 LEU A O 1
ATOM 566 N N . TRP A 1 70 ? 3.516 5.840 -10.978 1.00 97.75 70 TRP A N 1
ATOM 567 C CA . TRP A 1 70 ? 2.820 5.606 -12.234 1.00 97.75 70 TRP A CA 1
ATOM 568 C C . TRP A 1 70 ? 2.726 6.866 -13.094 1.00 97.75 70 TRP A C 1
ATOM 570 O O . TRP A 1 70 ? 3.091 6.828 -14.266 1.00 97.75 70 TRP A O 1
ATOM 580 N N . ILE A 1 71 ? 2.284 7.986 -12.517 1.00 97.62 71 ILE A N 1
ATOM 581 C CA . ILE A 1 71 ? 2.103 9.254 -13.241 1.00 97.62 71 ILE A CA 1
ATOM 582 C C . ILE A 1 71 ? 3.439 9.792 -13.763 1.00 97.62 71 ILE A C 1
ATOM 584 O O . ILE A 1 71 ? 3.503 10.270 -14.892 1.00 97.62 71 ILE A O 1
ATOM 588 N N . ILE A 1 72 ? 4.511 9.693 -12.971 1.00 97.88 72 ILE A N 1
ATOM 589 C CA . ILE A 1 72 ? 5.850 10.152 -13.381 1.00 97.88 72 ILE A CA 1
ATOM 590 C C . ILE A 1 72 ? 6.555 9.182 -14.344 1.00 97.88 72 ILE A C 1
ATOM 592 O O . ILE A 1 72 ? 7.635 9.494 -14.835 1.00 97.88 72 ILE A O 1
ATOM 596 N N . GLY A 1 73 ? 5.984 7.998 -14.589 1.00 96.25 73 GLY A N 1
ATOM 597 C CA . GLY A 1 73 ? 6.535 7.007 -15.512 1.00 96.25 73 GLY A CA 1
ATOM 598 C C . GLY A 1 73 ? 7.716 6.189 -14.978 1.00 96.25 73 GLY A C 1
ATOM 599 O O . GLY A 1 73 ? 8.336 5.474 -15.759 1.00 96.25 73 GLY A O 1
ATOM 600 N N . VAL A 1 74 ? 8.020 6.237 -13.672 1.00 96.50 74 VAL A N 1
ATOM 601 C CA . VAL A 1 74 ? 9.070 5.386 -13.069 1.00 96.50 74 VAL A CA 1
ATOM 602 C C . VAL A 1 74 ? 8.701 3.907 -13.177 1.00 96.50 74 VAL A C 1
ATOM 604 O O . VAL A 1 74 ? 9.563 3.071 -13.434 1.00 96.50 74 VAL A O 1
ATOM 607 N N . GLN A 1 75 ? 7.418 3.577 -13.017 1.00 95.81 75 GLN A N 1
ATOM 608 C CA . GLN A 1 75 ? 6.897 2.255 -13.348 1.00 95.81 75 GLN A CA 1
ATOM 609 C C . GLN A 1 75 ? 5.498 2.378 -13.941 1.00 95.81 75 GLN A C 1
ATOM 611 O O . GLN A 1 75 ? 4.597 2.940 -13.323 1.00 95.81 75 GLN A O 1
ATOM 616 N N . ILE A 1 76 ? 5.294 1.800 -15.123 1.00 95.50 76 ILE A N 1
ATOM 617 C CA . ILE A 1 76 ? 3.967 1.695 -15.731 1.00 95.50 76 ILE A CA 1
ATOM 618 C C . ILE A 1 76 ? 3.261 0.486 -15.115 1.00 95.50 76 ILE A C 1
ATOM 620 O O . ILE A 1 76 ? 3.679 -0.657 -15.306 1.00 95.50 76 ILE A O 1
ATOM 624 N N . PHE A 1 77 ? 2.196 0.732 -14.356 1.00 96.00 77 PHE A N 1
ATOM 625 C CA . PHE A 1 77 ? 1.381 -0.328 -13.767 1.00 96.00 77 PHE A CA 1
ATOM 626 C C . PHE A 1 77 ? 0.245 -0.744 -14.711 1.00 96.00 77 PHE A C 1
ATOM 628 O O . PHE A 1 77 ? -0.126 -0.022 -15.635 1.00 96.00 77 PHE A O 1
ATOM 635 N N . SER A 1 78 ? -0.331 -1.924 -14.471 1.00 95.19 78 SER A N 1
ATOM 636 C CA . SER A 1 78 ? -1.498 -2.391 -15.226 1.00 95.19 78 SER A CA 1
ATOM 637 C C . SER A 1 78 ? -2.719 -1.497 -14.953 1.00 95.19 78 SER A C 1
ATOM 639 O O . SER A 1 78 ? -3.023 -1.259 -13.784 1.00 95.19 78 SER A O 1
ATOM 641 N N . PRO A 1 79 ? -3.493 -1.080 -15.974 1.00 94.75 79 PRO A N 1
ATOM 642 C CA . PRO A 1 79 ? -4.764 -0.368 -15.793 1.00 94.75 79 PRO A CA 1
ATOM 643 C C . PRO A 1 79 ? -5.754 -1.076 -14.853 1.00 94.75 79 PRO A C 1
ATOM 645 O O . PRO A 1 79 ? -6.488 -0.422 -14.113 1.00 94.75 79 PRO A O 1
ATOM 648 N N . VAL A 1 80 ? -5.726 -2.414 -14.809 1.00 94.56 80 VAL A N 1
ATOM 649 C CA . VAL A 1 80 ? -6.558 -3.238 -13.908 1.00 94.56 80 VAL A CA 1
ATOM 650 C C . VAL A 1 80 ? -6.220 -2.996 -12.429 1.00 94.56 80 VAL A C 1
ATOM 652 O O . VAL A 1 80 ? -7.035 -3.264 -11.547 1.00 94.56 80 VAL A O 1
ATOM 655 N N . LEU A 1 81 ? -5.045 -2.436 -12.132 1.00 94.62 81 LEU A N 1
ATOM 656 C CA . LEU A 1 81 ? -4.638 -2.096 -10.774 1.00 94.62 81 LEU A CA 1
ATOM 657 C C . LEU A 1 81 ? -5.462 -0.934 -10.190 1.00 94.62 81 LEU A C 1
ATOM 659 O O . LEU A 1 81 ? -5.622 -0.874 -8.976 1.00 94.62 81 LEU A O 1
ATOM 663 N N . LEU A 1 82 ? -6.045 -0.049 -11.010 1.00 94.94 82 LEU A N 1
ATOM 664 C CA . LEU A 1 82 ? -6.850 1.089 -10.533 1.00 94.94 82 LEU A CA 1
ATOM 665 C C . LEU A 1 82 ? -8.025 0.684 -9.625 1.00 94.94 82 LEU A C 1
ATOM 667 O O . LEU A 1 82 ? -8.057 1.136 -8.475 1.00 94.94 82 LEU A O 1
ATOM 671 N N . PRO A 1 83 ? -8.973 -0.174 -10.061 1.00 95.44 83 PRO A N 1
ATOM 672 C CA . PRO A 1 83 ? -10.066 -0.606 -9.189 1.00 95.44 83 PRO A CA 1
ATOM 673 C C . PRO A 1 83 ? -9.555 -1.336 -7.939 1.00 95.44 83 PRO A C 1
ATOM 675 O O . PRO A 1 83 ? -10.146 -1.214 -6.865 1.00 95.44 83 PRO A O 1
ATOM 678 N N . PHE A 1 84 ? -8.423 -2.037 -8.039 1.00 94.81 84 PHE A N 1
ATOM 679 C CA . PHE A 1 84 ? -7.809 -2.720 -6.905 1.00 94.81 84 PHE A CA 1
ATOM 680 C C . PHE A 1 84 ? -7.218 -1.743 -5.871 1.00 94.81 84 PHE A C 1
ATOM 682 O O . PHE A 1 84 ? -7.445 -1.906 -4.670 1.00 94.81 84 PHE A O 1
ATOM 689 N N . LEU A 1 85 ? -6.526 -0.685 -6.310 1.00 97.00 85 LEU A N 1
ATOM 690 C CA . LEU A 1 85 ? -6.007 0.372 -5.432 1.00 97.00 85 LEU A CA 1
ATOM 691 C C . LEU A 1 85 ? -7.139 1.117 -4.725 1.00 97.00 85 LEU A C 1
ATOM 693 O O . LEU A 1 85 ? -7.031 1.377 -3.528 1.00 97.00 85 LEU A O 1
ATOM 697 N N . LEU A 1 86 ? -8.243 1.401 -5.423 1.00 97.44 86 LEU A N 1
ATOM 698 C CA . LEU A 1 86 ? -9.429 2.013 -4.818 1.00 97.44 86 LEU A CA 1
ATOM 699 C C . LEU A 1 86 ? -10.044 1.107 -3.740 1.00 97.44 86 LEU A C 1
ATOM 701 O O . LEU A 1 86 ? -10.353 1.572 -2.639 1.00 97.44 86 LEU A O 1
ATOM 705 N N . ALA A 1 87 ? -10.166 -0.195 -4.009 1.00 97.06 87 ALA A N 1
ATOM 706 C CA . ALA A 1 87 ? -10.650 -1.168 -3.028 1.00 97.06 87 ALA A CA 1
ATOM 707 C C . ALA A 1 87 ? -9.740 -1.255 -1.784 1.00 97.06 87 ALA A C 1
ATOM 709 O O . ALA A 1 87 ? -10.222 -1.345 -0.652 1.00 97.06 87 ALA A O 1
ATOM 710 N N . LEU A 1 88 ? -8.418 -1.184 -1.959 1.00 95.94 88 LEU A N 1
ATOM 711 C CA . LEU A 1 88 ? -7.485 -1.136 -0.831 1.00 95.94 88 LEU A CA 1
ATOM 712 C C . LEU A 1 88 ? -7.555 0.190 -0.066 1.00 95.94 88 LEU A C 1
ATOM 714 O O . LEU A 1 88 ? -7.622 0.172 1.164 1.00 95.94 88 LEU A O 1
ATOM 718 N N . ALA A 1 89 ? -7.592 1.326 -0.763 1.00 97.81 89 ALA A N 1
ATOM 719 C CA . ALA A 1 89 ? -7.658 2.651 -0.151 1.00 97.81 89 ALA A CA 1
ATOM 720 C C . ALA A 1 89 ? -8.927 2.817 0.697 1.00 97.81 89 ALA A C 1
ATOM 722 O O . ALA A 1 89 ? -8.860 3.252 1.851 1.00 97.81 89 ALA A O 1
ATOM 723 N N . THR A 1 90 ? -10.079 2.404 0.163 1.00 98.00 90 THR A N 1
ATOM 724 C CA . THR A 1 90 ? -11.360 2.387 0.890 1.00 98.00 90 THR A CA 1
ATOM 725 C C . THR A 1 90 ? -11.292 1.501 2.131 1.00 98.00 90 THR A C 1
ATOM 727 O O . THR A 1 90 ? -11.609 1.961 3.233 1.00 98.00 90 THR A O 1
ATOM 730 N N . ARG A 1 91 ? -10.796 0.264 1.996 1.00 94.62 91 ARG A N 1
ATOM 731 C CA . ARG A 1 91 ? -10.613 -0.664 3.121 1.00 94.62 91 ARG A CA 1
ATOM 732 C C . ARG A 1 91 ? -9.700 -0.094 4.208 1.00 94.62 91 ARG A C 1
ATOM 734 O O . ARG A 1 91 ? -10.059 -0.134 5.385 1.00 94.62 91 ARG A O 1
ATOM 741 N N . TYR A 1 92 ? -8.524 0.416 3.848 1.00 94.94 92 TYR A N 1
ATOM 742 C CA . TYR A 1 92 ? -7.561 0.939 4.821 1.00 94.94 92 TYR A CA 1
ATOM 743 C C . TYR A 1 92 ? -8.070 2.208 5.503 1.00 94.94 92 TYR A C 1
ATOM 745 O O . TYR A 1 92 ? -7.934 2.333 6.719 1.00 94.94 92 TYR A O 1
ATOM 753 N N . THR A 1 93 ? -8.756 3.087 4.771 1.00 96.50 93 THR A N 1
ATOM 754 C CA . THR A 1 93 ? -9.404 4.276 5.344 1.00 96.50 93 THR A CA 1
ATOM 755 C C . THR A 1 93 ? -10.490 3.893 6.349 1.00 96.50 93 THR A C 1
ATOM 757 O O . THR A 1 93 ? -10.559 4.464 7.439 1.00 96.50 93 THR A O 1
ATOM 760 N N . PHE A 1 94 ? -11.326 2.903 6.022 1.00 94.56 94 PHE A N 1
ATOM 761 C CA . PHE A 1 94 ? -12.351 2.397 6.937 1.00 94.56 94 PHE A CA 1
ATOM 762 C C . PHE A 1 94 ? -11.741 1.817 8.223 1.00 94.56 94 PHE A C 1
ATOM 764 O O . PHE A 1 94 ? -12.189 2.145 9.328 1.00 94.56 94 PHE A O 1
ATOM 771 N N . LEU A 1 95 ? -10.693 0.997 8.094 1.00 91.94 95 LEU A N 1
ATOM 772 C CA . LEU A 1 95 ? -9.995 0.422 9.244 1.00 91.94 95 LEU A CA 1
ATOM 773 C C . LEU A 1 95 ? -9.324 1.503 10.095 1.00 91.94 95 LEU A C 1
ATOM 775 O O . LEU A 1 95 ? -9.443 1.451 11.314 1.00 91.94 95 LEU A O 1
ATOM 779 N N . TYR A 1 96 ? -8.698 2.505 9.475 1.00 93.06 96 TYR A N 1
ATOM 780 C CA . TYR A 1 96 ? -8.041 3.605 10.182 1.00 93.06 96 TYR A CA 1
ATOM 781 C C . TYR A 1 96 ? -9.047 4.444 10.975 1.00 93.06 96 TYR A C 1
ATOM 783 O O . TYR A 1 96 ? -8.863 4.719 12.158 1.00 93.06 96 TYR A O 1
ATOM 791 N N . ARG A 1 97 ? -10.183 4.794 10.363 1.00 92.19 97 ARG A N 1
ATOM 792 C CA . ARG A 1 97 ? -11.263 5.501 11.072 1.00 92.19 97 ARG A CA 1
ATOM 793 C C . ARG A 1 97 ? -11.791 4.684 12.250 1.00 92.19 97 ARG A C 1
ATOM 795 O O . ARG A 1 97 ? -12.088 5.242 13.304 1.00 92.19 97 ARG A O 1
ATOM 802 N N . THR A 1 98 ? -11.897 3.369 12.078 1.00 89.62 98 THR A N 1
ATOM 803 C CA . THR A 1 98 ? -12.337 2.457 13.139 1.00 89.62 98 THR A CA 1
ATOM 804 C C . THR A 1 98 ? -11.299 2.346 14.256 1.00 89.62 98 THR A C 1
ATOM 806 O O . THR A 1 98 ? -11.677 2.331 15.426 1.00 89.62 98 THR A O 1
ATOM 809 N N . SER A 1 99 ? -10.005 2.308 13.927 1.00 87.56 99 SER A N 1
ATOM 810 C CA . SER A 1 99 ? -8.934 2.208 14.919 1.00 87.56 99 SER A CA 1
ATOM 811 C C . SER A 1 99 ? -8.820 3.470 15.767 1.00 87.56 99 SER A C 1
ATOM 813 O O . SER A 1 99 ? -8.741 3.362 16.988 1.00 87.56 99 SER A O 1
ATOM 815 N N . ILE A 1 100 ? -8.929 4.657 15.159 1.00 8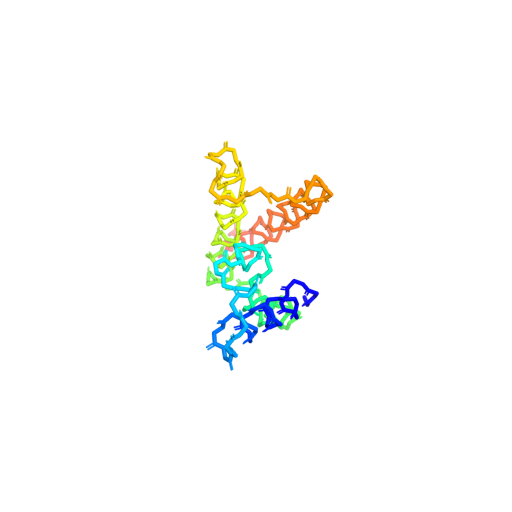7.00 100 ILE A N 1
ATOM 816 C CA . ILE A 1 100 ? -8.911 5.934 15.888 1.00 87.00 100 ILE A CA 1
ATOM 817 C C . ILE A 1 100 ? -10.080 6.039 16.878 1.00 87.00 100 ILE A C 1
ATOM 819 O O . ILE A 1 100 ? -9.864 6.404 18.035 1.00 87.00 100 ILE A O 1
ATOM 823 N N . LYS A 1 101 ? -11.298 5.649 16.467 1.00 83.50 101 LYS A N 1
ATOM 824 C CA . LYS A 1 101 ? -12.481 5.638 17.351 1.00 83.50 101 LYS A CA 1
ATOM 825 C C . LYS A 1 101 ? -12.319 4.734 18.575 1.00 83.50 101 LYS A C 1
ATOM 827 O O . LYS A 1 101 ? -12.898 5.028 19.607 1.00 83.50 101 LYS A O 1
ATOM 832 N N . GLN A 1 102 ? -11.571 3.637 18.460 1.00 76.81 102 GLN A N 1
ATOM 833 C CA . GLN A 1 102 ? -11.343 2.711 19.574 1.00 76.81 102 GLN A CA 1
ATOM 834 C C . GLN A 1 102 ? -10.224 3.174 20.512 1.00 76.81 102 GLN A C 1
ATOM 836 O O . GLN A 1 102 ? -10.260 2.859 21.696 1.00 76.81 102 GLN A O 1
ATOM 841 N N . THR A 1 103 ? -9.235 3.910 19.997 1.00 70.31 103 THR A N 1
ATOM 842 C CA . THR A 1 103 ? -8.135 4.449 20.811 1.00 70.31 103 THR A CA 1
ATOM 843 C C . THR A 1 103 ? -8.508 5.682 21.631 1.00 70.31 103 THR A C 1
ATOM 845 O O . THR A 1 103 ? -7.811 5.979 22.596 1.00 70.31 103 THR A O 1
ATOM 848 N N . ILE A 1 104 ? -9.568 6.409 21.262 1.00 65.56 104 ILE A N 1
ATOM 849 C CA . ILE A 1 104 ? -10.074 7.557 22.024 1.00 65.56 104 ILE A CA 1
ATOM 850 C C . ILE A 1 104 ? -11.234 7.048 22.892 1.00 65.56 104 ILE A C 1
ATOM 852 O O . ILE A 1 104 ? -12.296 6.755 22.340 1.00 65.56 104 ILE A O 1
ATOM 856 N N . PRO A 1 105 ? -11.077 6.916 24.222 1.00 58.91 105 PRO A N 1
ATOM 857 C CA . PRO A 1 105 ? -12.205 6.582 25.072 1.00 58.91 105 PRO A CA 1
ATOM 858 C C . PRO A 1 105 ? -13.160 7.773 25.044 1.00 58.91 105 PRO A C 1
ATOM 860 O O . PRO A 1 105 ? -12.788 8.883 25.420 1.00 58.91 105 PRO A O 1
ATOM 863 N N . THR A 1 106 ? -14.389 7.568 24.575 1.00 56.78 106 THR A N 1
ATOM 864 C CA . THR A 1 106 ? -15.453 8.549 24.791 1.00 56.78 106 THR A CA 1
ATOM 865 C C . THR A 1 106 ? -15.672 8.641 26.297 1.00 56.78 106 THR A C 1
ATOM 867 O O . THR A 1 106 ? -16.204 7.692 26.879 1.00 56.78 106 THR A O 1
ATOM 870 N N . SER A 1 107 ? -15.239 9.732 26.936 1.00 52.50 107 SER A N 1
ATOM 871 C CA . SER A 1 107 ? -15.669 10.029 28.300 1.00 52.50 107 SER A CA 1
ATOM 872 C C . SER A 1 107 ? -17.182 10.230 28.251 1.00 52.50 107 SER A C 1
ATOM 874 O O . SER A 1 107 ? -17.658 11.185 27.632 1.00 52.50 107 SER A O 1
ATOM 876 N N . LYS A 1 108 ? -17.926 9.280 28.810 1.00 49.03 108 LYS A N 1
ATOM 877 C CA . LYS A 1 108 ? -19.280 9.552 29.281 1.00 49.03 108 LYS A CA 1
ATOM 878 C C . LYS A 1 108 ? -19.184 10.189 30.654 1.00 49.03 108 LYS A C 1
ATOM 880 O O . LYS A 1 108 ? -18.275 9.768 31.403 1.00 49.03 108 LYS A O 1
#

Secondary structure (DSSP, 8-state):
-HHHHHHHHHHHHHHSS--GGGTT-GGGGTS-TTHHHHHHHHHH-PSPPHHHHHHHHHHHHHHHHHHHHHHTTSS---TTHHHHHHHHHHHHHHHHHHHHHHHS----

Foldseek 3Di:
DVLLVVLVVLCCCAPVDPNPVSHPPLSCLLSPNCVVVLVVCVVPDPPADPVNLVVLVSSLVSLVVVVVCCVVVVDPDDPVCVVVSVVSNVVSVVVNVSNVVRVDPPDD

Solvent-accessible surface area (backbone atoms only — no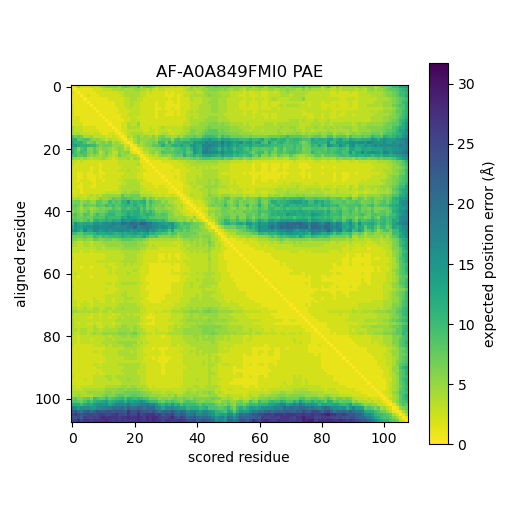t comparable to full-atom values): 5951 Å² total; per-residue (Å²): 80,70,45,8,55,52,9,46,53,48,49,42,41,36,75,74,41,92,44,68,90,42,50,91,54,68,64,43,48,72,17,32,41,66,36,46,58,50,45,53,47,71,73,72,42,80,69,42,50,74,66,57,36,53,51,35,50,50,51,51,51,31,46,51,48,51,54,48,36,35,75,74,58,78,43,82,72,63,78,76,48,54,68,51,50,52,55,49,48,53,51,39,52,52,50,32,58,52,26,52,60,55,63,48,78,80,84,125